Protein AF-A0A838P415-F1 (afdb_monomer)

Foldseek 3Di:
DDDDDDDPDPPPDPPPPDPPDDPVVVVVVVVLVVVLVCQAQLQVVLVVLVVQQVQWDPQWGDDPPDPIDGHDHICVVSVVSSVVSVVDDHDDGDDDDPVVVVVVVVQCVQCVVVVDPDPDRPPPPPPPDD

Mean predicted aligned error: 11.62 Å

Structure (mmCIF, N/CA/C/O backbone):
data_AF-A0A838P415-F1
#
_entry.id   AF-A0A838P415-F1
#
loop_
_atom_site.group_PDB
_atom_site.id
_atom_site.type_symbol
_atom_site.label_atom_id
_atom_site.label_alt_id
_atom_site.label_comp_id
_atom_site.label_asym_id
_atom_site.label_entity_id
_atom_site.label_seq_id
_atom_site.pdbx_PDB_ins_code
_atom_site.Cartn_x
_atom_site.Cartn_y
_atom_site.Cartn_z
_atom_site.occupancy
_atom_site.B_iso_or_equiv
_atom_site.auth_seq_id
_atom_site.auth_comp_id
_atom_site.auth_asym_id
_atom_site.auth_atom_id
_atom_site.pdbx_PDB_model_num
ATOM 1 N N . MET A 1 1 ? 55.657 9.887 42.297 1.00 39.03 1 MET A N 1
ATOM 2 C CA . MET A 1 1 ? 54.686 10.373 41.295 1.00 39.03 1 MET A CA 1
ATOM 3 C C . MET A 1 1 ? 54.554 9.315 40.210 1.00 39.03 1 MET A C 1
ATOM 5 O O . MET A 1 1 ? 55.447 9.212 39.383 1.00 39.03 1 MET A O 1
ATOM 9 N N . PHE A 1 2 ? 53.517 8.475 40.265 1.00 37.53 2 PHE A N 1
ATOM 10 C CA . PHE A 1 2 ? 53.269 7.449 39.245 1.00 37.53 2 PHE A CA 1
ATOM 11 C C . PHE A 1 2 ? 52.338 8.022 38.174 1.00 37.53 2 PHE A C 1
ATOM 13 O O . PHE A 1 2 ? 51.188 8.341 38.461 1.00 37.53 2 PHE A O 1
ATOM 20 N N . ALA A 1 3 ? 52.851 8.183 36.956 1.00 40.22 3 ALA A N 1
ATOM 21 C CA . ALA A 1 3 ? 52.061 8.552 35.791 1.00 40.22 3 ALA A CA 1
ATOM 22 C C . ALA A 1 3 ? 51.383 7.290 35.236 1.00 40.22 3 ALA A C 1
ATOM 24 O O . ALA A 1 3 ? 52.023 6.466 34.586 1.00 40.22 3 ALA A O 1
ATOM 25 N N . ALA A 1 4 ? 50.094 7.118 35.526 1.00 44.47 4 ALA A N 1
ATOM 26 C CA . ALA A 1 4 ? 49.261 6.097 34.902 1.00 44.47 4 ALA A CA 1
ATOM 27 C C . ALA A 1 4 ? 48.759 6.626 33.549 1.00 44.47 4 ALA A C 1
ATOM 29 O O . ALA A 1 4 ? 47.777 7.362 33.480 1.00 44.47 4 ALA A O 1
ATOM 30 N N . GLY A 1 5 ? 49.467 6.288 32.471 1.00 43.22 5 GLY A N 1
ATOM 31 C CA . GLY A 1 5 ? 49.003 6.520 31.105 1.00 43.22 5 GLY A CA 1
ATOM 32 C C . GLY A 1 5 ? 47.963 5.469 30.726 1.00 43.22 5 GLY A C 1
ATOM 33 O O . GLY A 1 5 ? 48.316 4.331 30.427 1.00 43.22 5 GLY A O 1
ATOM 34 N N . LEU A 1 6 ? 46.681 5.836 30.759 1.00 50.88 6 LEU A N 1
ATOM 35 C CA . LEU A 1 6 ? 45.597 4.997 30.256 1.00 50.88 6 LEU A CA 1
ATOM 36 C C . LEU A 1 6 ? 45.619 5.043 28.719 1.00 50.88 6 LEU A C 1
ATOM 38 O O . LEU A 1 6 ? 45.226 6.035 28.108 1.00 50.88 6 LEU A O 1
ATOM 42 N N . LEU A 1 7 ? 46.123 3.977 28.100 1.00 49.09 7 LEU A N 1
ATOM 43 C CA . LEU A 1 7 ? 46.114 3.785 26.654 1.00 49.09 7 LEU A CA 1
ATOM 44 C C . LEU A 1 7 ? 44.661 3.546 26.199 1.00 49.09 7 LEU A C 1
ATOM 46 O O . LEU A 1 7 ? 44.124 2.457 26.393 1.00 49.09 7 LEU A O 1
ATOM 50 N N . LEU A 1 8 ? 44.007 4.558 25.616 1.00 52.09 8 LEU A N 1
ATOM 51 C CA . LEU A 1 8 ? 42.768 4.347 24.861 1.00 52.09 8 LEU A CA 1
ATOM 52 C C . LEU A 1 8 ? 43.108 3.496 23.631 1.00 52.09 8 LEU A C 1
ATOM 54 O O . LEU A 1 8 ? 43.647 4.005 22.649 1.00 52.09 8 LEU A O 1
ATOM 58 N N . ALA A 1 9 ? 42.792 2.204 23.674 1.00 54.69 9 ALA A N 1
ATOM 59 C CA . ALA A 1 9 ? 42.719 1.411 22.457 1.00 54.69 9 ALA A CA 1
ATOM 60 C C . ALA A 1 9 ? 41.572 1.957 21.583 1.00 54.69 9 ALA A C 1
ATOM 62 O O . ALA A 1 9 ? 40.494 2.252 22.117 1.00 54.69 9 ALA A O 1
ATOM 63 N N . PRO A 1 10 ? 41.759 2.109 20.261 1.00 55.31 10 PRO A N 1
ATOM 64 C CA . PRO A 1 10 ? 40.646 2.399 19.374 1.00 55.31 10 PRO A CA 1
ATOM 65 C C . PRO A 1 10 ? 39.645 1.247 19.481 1.00 55.31 10 PRO A C 1
ATOM 67 O O . PRO A 1 10 ? 40.000 0.083 19.312 1.00 55.31 10 PRO A O 1
ATOM 70 N N . VAL A 1 11 ? 38.387 1.566 19.785 1.00 60.81 11 VAL A N 1
ATOM 71 C CA . VAL A 1 11 ? 37.289 0.611 19.627 1.00 60.81 11 VAL A CA 1
ATOM 72 C C . VAL A 1 11 ? 37.167 0.357 18.129 1.00 60.81 11 VAL A C 1
ATOM 74 O O . VAL A 1 11 ? 36.554 1.143 17.403 1.00 60.81 11 VAL A O 1
ATOM 77 N N . GLU A 1 12 ? 37.802 -0.708 17.652 1.00 51.97 12 GLU A N 1
ATOM 78 C CA . GLU A 1 12 ? 37.563 -1.243 16.320 1.00 51.97 12 GLU A CA 1
ATOM 79 C C . GLU A 1 12 ? 36.086 -1.625 16.267 1.00 51.97 12 GLU A C 1
ATOM 81 O O . GLU A 1 12 ? 35.644 -2.609 16.863 1.00 51.97 12 GLU A O 1
ATOM 86 N N . ARG A 1 13 ? 35.277 -0.785 15.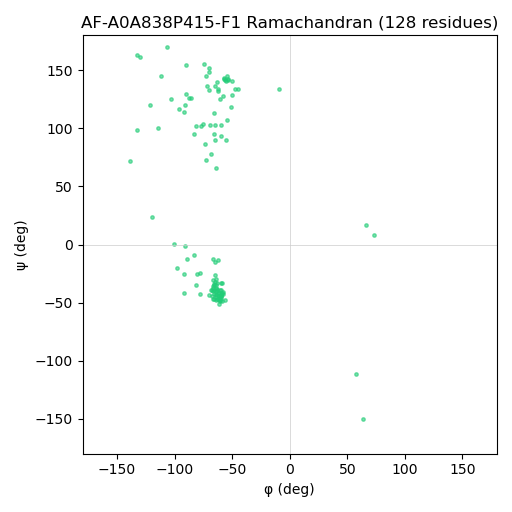608 1.00 61.88 13 ARG A N 1
ATOM 87 C CA . ARG A 1 13 ? 33.913 -1.176 15.268 1.00 61.88 13 ARG A CA 1
ATOM 88 C C . ARG A 1 13 ? 34.056 -2.434 14.420 1.00 61.88 13 ARG A C 1
ATOM 90 O O . ARG A 1 13 ? 34.785 -2.369 13.428 1.00 61.88 13 ARG A O 1
ATOM 97 N N . PRO A 1 14 ? 33.371 -3.539 14.752 1.00 52.03 14 PRO A N 1
ATOM 98 C CA . PRO A 1 14 ? 33.248 -4.636 13.816 1.00 52.03 14 PRO A CA 1
ATOM 99 C C . PRO A 1 14 ? 32.758 -4.029 12.504 1.00 52.03 14 PRO A C 1
ATOM 101 O O . PRO A 1 14 ? 31.692 -3.406 12.473 1.00 52.03 14 PRO A O 1
ATOM 104 N N . THR A 1 15 ? 33.552 -4.143 11.443 1.00 57.78 15 THR A N 1
ATOM 105 C CA . THR A 1 15 ? 33.085 -3.889 10.086 1.00 57.78 15 THR A CA 1
ATOM 106 C C . THR A 1 15 ? 32.118 -5.021 9.778 1.00 57.78 15 THR A C 1
ATOM 108 O O . THR A 1 15 ? 32.462 -6.021 9.154 1.00 57.78 15 THR A O 1
ATOM 111 N N . ALA A 1 16 ? 30.898 -4.914 10.311 1.00 63.56 16 ALA A N 1
ATOM 112 C CA . ALA A 1 16 ? 29.786 -5.684 9.801 1.00 63.56 16 ALA A CA 1
ATOM 113 C C . ALA A 1 16 ? 29.763 -5.360 8.311 1.00 63.56 16 ALA A C 1
ATOM 115 O O . ALA A 1 16 ? 29.506 -4.215 7.941 1.00 63.56 16 ALA A O 1
ATOM 116 N N . ALA A 1 17 ? 30.172 -6.333 7.494 1.00 68.00 17 ALA A N 1
ATOM 117 C CA . ALA A 1 17 ? 30.100 -6.230 6.052 1.00 68.00 17 ALA A CA 1
ATOM 118 C C . ALA A 1 17 ? 28.724 -5.660 5.702 1.00 68.00 17 ALA A C 1
ATOM 120 O O . ALA A 1 17 ? 27.726 -6.087 6.298 1.00 68.00 17 ALA A O 1
ATOM 121 N N . ASP A 1 18 ? 28.688 -4.671 4.806 1.00 64.44 18 ASP A N 1
ATOM 122 C CA . ASP A 1 18 ? 27.426 -4.081 4.378 1.00 64.44 18 ASP A CA 1
ATOM 123 C C . ASP A 1 18 ? 26.449 -5.213 4.037 1.00 64.44 18 ASP A C 1
ATOM 125 O O . ASP A 1 18 ? 26.850 -6.197 3.396 1.00 64.44 18 ASP A O 1
ATOM 129 N N . PRO A 1 19 ? 25.189 -5.138 4.507 1.00 71.19 19 PRO A N 1
ATOM 130 C CA . PRO A 1 19 ? 24.224 -6.175 4.202 1.00 71.19 19 PRO A CA 1
ATOM 131 C C . PRO A 1 19 ? 24.172 -6.354 2.680 1.00 71.19 19 PRO A C 1
ATOM 133 O O . PRO A 1 19 ? 24.259 -5.363 1.946 1.00 71.19 19 PRO A O 1
ATOM 136 N N . PRO A 1 20 ? 24.047 -7.600 2.190 1.00 77.50 20 PRO A N 1
ATOM 137 C CA . PRO A 1 20 ? 23.986 -7.843 0.759 1.00 77.50 20 PRO A CA 1
ATOM 138 C C . PRO A 1 20 ? 22.884 -6.978 0.149 1.00 77.50 20 PRO A C 1
ATOM 140 O O . PRO A 1 20 ? 21.829 -6.773 0.761 1.00 77.50 20 PRO A O 1
ATOM 143 N N . ALA A 1 21 ? 23.145 -6.460 -1.053 1.00 82.00 21 ALA A N 1
ATOM 144 C CA . ALA A 1 21 ? 22.183 -5.631 -1.761 1.00 82.00 21 ALA A CA 1
ATOM 145 C C . ALA A 1 21 ? 20.805 -6.327 -1.804 1.00 82.00 21 ALA A C 1
ATOM 147 O O . ALA A 1 21 ? 20.748 -7.551 -1.975 1.00 82.00 21 ALA A O 1
ATOM 148 N N . PRO A 1 22 ? 19.693 -5.584 -1.647 1.00 87.38 22 PRO A N 1
ATOM 149 C CA . PRO A 1 22 ? 18.366 -6.184 -1.655 1.00 87.38 22 PRO A CA 1
ATOM 150 C C . PRO A 1 22 ? 18.094 -6.953 -2.951 1.00 87.38 22 PRO A C 1
ATOM 152 O O . PRO A 1 22 ? 18.458 -6.515 -4.042 1.00 87.38 22 PRO A O 1
ATOM 155 N N . ASP A 1 23 ? 17.393 -8.080 -2.838 1.00 93.38 23 ASP A N 1
ATOM 156 C CA . ASP A 1 23 ? 16.898 -8.825 -3.996 1.00 93.38 23 ASP A CA 1
ATOM 157 C C . ASP A 1 23 ? 15.703 -8.083 -4.623 1.00 93.38 23 ASP A C 1
ATOM 159 O O . ASP A 1 23 ? 14.532 -8.306 -4.290 1.00 93.38 23 ASP A O 1
ATOM 163 N N . TRP A 1 24 ? 16.019 -7.149 -5.521 1.00 89.62 24 TRP A N 1
ATOM 164 C CA . TRP A 1 24 ? 15.040 -6.318 -6.226 1.00 89.62 24 TRP A CA 1
ATOM 165 C C . TRP A 1 24 ? 14.113 -7.124 -7.131 1.00 89.62 24 TRP A C 1
ATOM 167 O O . TRP A 1 24 ? 12.952 -6.766 -7.322 1.00 89.62 24 TRP A O 1
ATOM 177 N N . ASP A 1 25 ? 14.610 -8.237 -7.653 1.00 91.25 25 ASP A N 1
ATOM 178 C CA . ASP A 1 25 ? 13.897 -9.120 -8.563 1.00 91.25 25 ASP A CA 1
ATOM 179 C C . ASP A 1 25 ? 12.773 -9.860 -7.826 1.00 91.25 25 ASP A C 1
ATOM 181 O O . ASP A 1 25 ? 11.626 -9.935 -8.288 1.00 91.25 25 ASP A O 1
ATOM 185 N N . ARG A 1 26 ? 13.080 -10.353 -6.623 1.00 94.56 26 ARG A N 1
ATOM 186 C CA . ARG A 1 26 ? 12.088 -10.898 -5.696 1.00 94.56 26 ARG A CA 1
ATOM 187 C C . ARG A 1 26 ? 11.101 -9.836 -5.233 1.00 94.56 26 ARG A C 1
ATOM 189 O O . ARG A 1 26 ? 9.903 -10.124 -5.211 1.00 94.56 26 ARG A O 1
ATOM 196 N N . LEU A 1 27 ? 11.564 -8.632 -4.886 1.00 94.75 27 LEU A N 1
ATOM 197 C CA . LEU A 1 27 ? 10.674 -7.541 -4.478 1.00 94.75 27 LEU A CA 1
ATOM 198 C C . LEU A 1 27 ? 9.671 -7.201 -5.588 1.00 94.75 27 LEU A C 1
ATOM 200 O O . LEU A 1 27 ? 8.470 -7.154 -5.333 1.00 94.75 27 LEU A O 1
ATOM 204 N N . ALA A 1 28 ? 10.140 -7.037 -6.826 1.00 94.56 28 ALA A N 1
ATOM 205 C CA . ALA A 1 28 ? 9.291 -6.700 -7.964 1.00 94.56 28 ALA A CA 1
ATOM 206 C C . ALA A 1 28 ? 8.243 -7.789 -8.253 1.00 94.56 28 ALA A C 1
ATOM 208 O O . ALA A 1 28 ? 7.069 -7.485 -8.480 1.00 94.56 28 ALA A O 1
ATOM 209 N N . ARG A 1 29 ? 8.630 -9.070 -8.175 1.00 95.88 29 ARG A N 1
ATOM 210 C CA . ARG A 1 29 ? 7.679 -10.191 -8.278 1.00 95.88 29 ARG A CA 1
ATOM 211 C C . ARG A 1 29 ? 6.669 -10.203 -7.126 1.00 95.88 29 ARG A C 1
ATOM 213 O O . ARG A 1 29 ? 5.493 -10.480 -7.358 1.00 95.88 29 ARG A O 1
ATOM 220 N N . GLY A 1 30 ? 7.101 -9.858 -5.913 1.00 97.44 30 GLY A N 1
ATOM 221 C CA . GLY A 1 30 ? 6.225 -9.688 -4.753 1.00 97.44 30 GLY A CA 1
ATOM 222 C C . GLY A 1 30 ? 5.183 -8.586 -4.960 1.00 97.44 30 GLY A C 1
ATOM 223 O O . GLY A 1 30 ? 4.002 -8.816 -4.717 1.00 97.44 30 GLY A O 1
ATOM 224 N N . ILE A 1 31 ? 5.588 -7.433 -5.500 1.00 96.62 31 ILE A N 1
ATOM 225 C CA . ILE A 1 31 ? 4.679 -6.322 -5.827 1.00 96.62 31 ILE A CA 1
ATOM 226 C C . ILE A 1 31 ? 3.629 -6.752 -6.859 1.00 96.62 31 ILE A C 1
ATOM 228 O O . ILE A 1 31 ? 2.440 -6.480 -6.674 1.00 96.62 31 ILE A O 1
ATOM 232 N N . LEU A 1 32 ? 4.037 -7.457 -7.924 1.00 97.75 32 LEU A N 1
ATOM 233 C CA . LEU A 1 32 ? 3.099 -8.002 -8.913 1.00 97.75 32 LEU A CA 1
ATOM 234 C C . LEU A 1 32 ? 2.101 -8.969 -8.260 1.00 97.75 32 LEU A C 1
ATOM 236 O O . LEU A 1 32 ? 0.904 -8.910 -8.547 1.00 97.75 32 LEU A O 1
ATOM 240 N N . SER A 1 33 ? 2.587 -9.852 -7.383 1.00 98.00 33 SER A N 1
ATOM 241 C CA . SER A 1 33 ? 1.744 -10.798 -6.649 1.00 98.00 33 SER A CA 1
ATOM 242 C C . SER A 1 33 ? 0.714 -10.079 -5.779 1.00 98.00 33 SER A C 1
ATOM 244 O O . SER A 1 33 ? -0.473 -10.394 -5.862 1.00 98.00 33 SER A O 1
ATOM 246 N N . GLU A 1 34 ? 1.133 -9.085 -4.995 1.00 98.00 34 GLU A N 1
ATOM 247 C CA . GLU A 1 34 ? 0.226 -8.363 -4.098 1.00 98.00 34 GLU A CA 1
ATOM 248 C C . GLU A 1 34 ? -0.789 -7.522 -4.880 1.00 98.00 34 GLU A C 1
ATOM 250 O O . GLU A 1 34 ? -1.980 -7.537 -4.581 1.00 98.00 34 GLU A O 1
ATOM 255 N N . THR A 1 35 ? -0.357 -6.884 -5.971 1.00 97.88 35 THR A N 1
ATOM 256 C CA . THR A 1 35 ? -1.257 -6.156 -6.878 1.00 97.88 35 THR A CA 1
ATOM 257 C C . THR A 1 35 ? -2.312 -7.097 -7.464 1.00 97.88 35 THR A C 1
ATOM 259 O O . THR A 1 35 ? -3.497 -6.770 -7.516 1.00 97.88 35 THR A O 1
ATOM 262 N N . ASN A 1 36 ? -1.912 -8.302 -7.874 1.00 98.38 36 ASN A N 1
ATOM 263 C CA . ASN A 1 36 ? -2.844 -9.308 -8.372 1.00 98.38 36 ASN A CA 1
ATOM 264 C C . ASN A 1 36 ? -3.794 -9.837 -7.302 1.00 98.38 36 ASN A C 1
ATOM 266 O O . ASN A 1 36 ? -4.924 -10.179 -7.643 1.00 98.38 36 ASN A O 1
ATOM 270 N N . ARG A 1 37 ? -3.375 -9.884 -6.037 1.00 98.06 37 ARG A N 1
ATOM 271 C CA . ARG A 1 37 ? -4.247 -10.250 -4.919 1.00 98.06 37 ARG A CA 1
ATOM 272 C C . ARG A 1 37 ? -5.41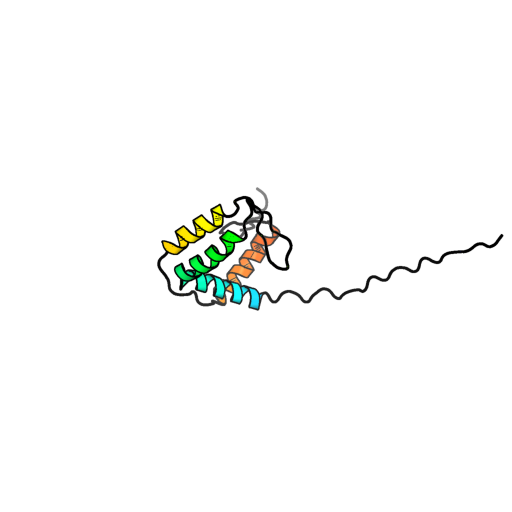2 -9.270 -4.796 1.00 98.06 37 ARG A C 1
ATOM 274 O O . ARG A 1 37 ? -6.557 -9.708 -4.778 1.00 98.06 37 ARG A O 1
ATOM 281 N N . VAL A 1 38 ? -5.122 -7.966 -4.828 1.00 97.88 38 VAL A N 1
ATOM 282 C CA . VAL A 1 38 ? -6.145 -6.905 -4.819 1.00 97.88 38 VAL A CA 1
ATOM 283 C C . VAL A 1 38 ? -7.051 -7.000 -6.049 1.00 97.88 38 VAL A C 1
ATOM 285 O O . VAL A 1 38 ? -8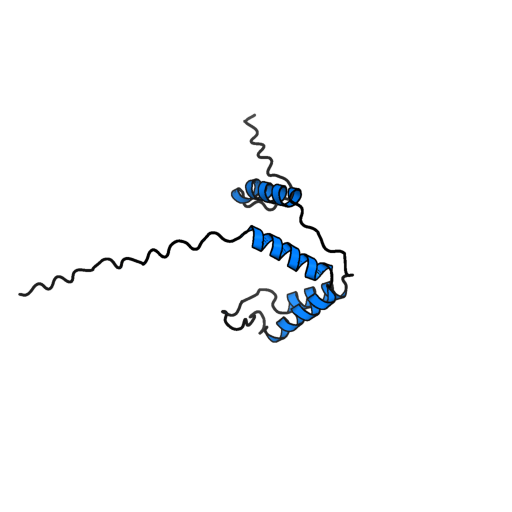.267 -6.927 -5.931 1.00 97.88 38 VAL A O 1
ATOM 288 N N . ARG A 1 39 ? -6.472 -7.188 -7.244 1.00 98.25 39 ARG A N 1
ATOM 289 C CA . ARG A 1 39 ? -7.238 -7.230 -8.502 1.00 98.25 39 ARG A CA 1
ATOM 290 C C . ARG A 1 39 ? -8.176 -8.431 -8.594 1.00 98.25 39 ARG A C 1
ATOM 292 O O . ARG A 1 39 ? -9.285 -8.286 -9.097 1.00 98.25 39 ARG A O 1
ATOM 299 N N . ARG A 1 40 ? -7.716 -9.614 -8.180 1.00 98.38 40 ARG A N 1
ATOM 300 C CA . ARG A 1 40 ? -8.462 -10.872 -8.342 1.00 98.38 40 ARG A CA 1
ATOM 301 C C . ARG A 1 40 ? -9.525 -11.073 -7.269 1.00 98.38 40 ARG A C 1
ATOM 303 O O . ARG A 1 40 ? -10.561 -11.646 -7.579 1.00 98.38 40 ARG A O 1
ATOM 310 N N . ASP A 1 41 ? -9.263 -10.630 -6.043 1.00 98.31 41 ASP A N 1
ATOM 311 C CA . ASP A 1 41 ? -10.182 -10.770 -4.911 1.00 98.31 41 ASP A CA 1
ATOM 312 C C . ASP A 1 41 ? -10.191 -9.482 -4.067 1.00 98.31 41 ASP A C 1
ATOM 314 O O . ASP A 1 41 ? -9.628 -9.441 -2.966 1.00 98.31 41 ASP A O 1
ATOM 318 N N . PRO A 1 42 ? -10.794 -8.396 -4.587 1.00 98.56 42 PRO A N 1
ATOM 319 C CA . PRO A 1 42 ? -10.845 -7.127 -3.869 1.00 98.56 42 PRO A CA 1
ATOM 320 C C . PRO A 1 42 ? -11.635 -7.248 -2.558 1.00 98.56 42 PRO A C 1
ATOM 322 O O . PRO A 1 42 ? -11.252 -6.644 -1.557 1.00 98.56 42 PRO A O 1
ATOM 325 N N . GLU A 1 43 ? -12.667 -8.094 -2.506 1.00 98.38 43 GLU A N 1
ATOM 326 C CA . GLU A 1 43 ? -13.453 -8.331 -1.292 1.00 98.38 43 GLU A CA 1
ATOM 327 C C . GLU A 1 43 ? -12.635 -9.050 -0.206 1.00 98.38 43 GLU A C 1
ATOM 329 O O . GLU A 1 43 ? -12.638 -8.649 0.962 1.00 98.38 43 GLU A O 1
ATOM 334 N N . GLY A 1 44 ? -11.875 -10.085 -0.570 1.00 98.06 44 GLY A N 1
ATOM 335 C CA . GLY A 1 44 ? -10.947 -10.743 0.347 1.00 98.06 44 GLY A CA 1
ATOM 336 C C . GLY A 1 44 ? -9.823 -9.834 0.811 1.00 98.06 44 GLY A C 1
ATOM 337 O O . GLY A 1 44 ? -9.429 -9.896 1.979 1.00 98.06 44 GLY A O 1
ATOM 338 N N . TYR A 1 45 ? -9.355 -8.935 -0.053 1.00 98.38 45 TYR A N 1
ATOM 339 C CA . TYR A 1 45 ? -8.403 -7.909 0.349 1.00 98.38 45 TYR A CA 1
ATOM 340 C C . TYR A 1 45 ? -9.022 -6.898 1.325 1.00 98.38 45 TYR A C 1
ATOM 342 O O . TYR A 1 45 ? -8.378 -6.514 2.301 1.00 98.38 45 TYR A O 1
ATOM 350 N N . ALA A 1 46 ? -10.292 -6.526 1.140 1.00 98.56 46 ALA A N 1
ATOM 351 C CA . ALA A 1 46 ? -11.014 -5.675 2.082 1.00 98.56 46 ALA A CA 1
ATOM 352 C C . ALA A 1 46 ? -11.082 -6.322 3.476 1.00 98.56 46 ALA A C 1
ATOM 354 O O . ALA A 1 46 ? -10.728 -5.680 4.464 1.00 98.56 46 ALA A O 1
ATOM 355 N N . ARG A 1 47 ? -11.419 -7.618 3.559 1.00 98.38 47 ARG A N 1
ATOM 356 C CA . ARG A 1 47 ? -11.424 -8.373 4.830 1.00 98.38 47 ARG A CA 1
ATOM 357 C C . ARG A 1 47 ? -10.051 -8.416 5.506 1.00 98.38 47 ARG A C 1
ATOM 359 O O . ARG A 1 47 ? -9.975 -8.453 6.732 1.00 98.38 47 ARG A O 1
ATOM 366 N N . LEU A 1 48 ? -8.962 -8.432 4.735 1.00 97.19 48 LEU A N 1
ATOM 367 C CA . LEU A 1 48 ? -7.606 -8.343 5.283 1.00 97.19 48 LEU A CA 1
ATOM 368 C C . LEU A 1 48 ? -7.353 -6.970 5.919 1.00 97.19 48 LEU A C 1
ATOM 370 O O . LEU A 1 48 ? -6.846 -6.901 7.037 1.00 97.19 48 LEU A O 1
ATOM 374 N N . LEU A 1 49 ? -7.715 -5.886 5.228 1.00 97.00 49 LEU A N 1
ATOM 375 C CA . LEU A 1 49 ? -7.524 -4.524 5.733 1.00 97.00 49 LEU A CA 1
ATOM 376 C C . LEU A 1 49 ? -8.394 -4.231 6.960 1.00 97.00 49 LEU A C 1
ATOM 3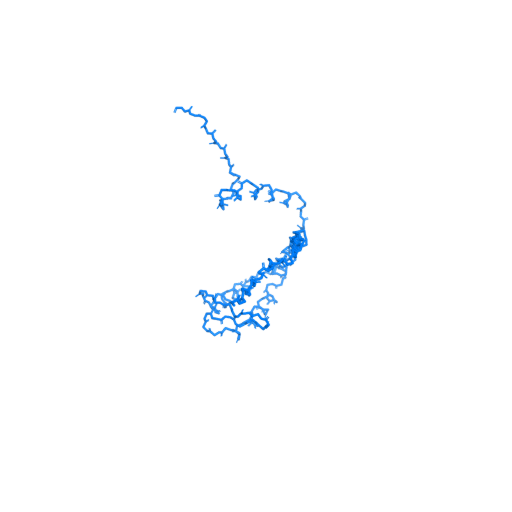78 O O . LEU A 1 49 ? -7.940 -3.563 7.887 1.00 97.00 49 LEU A O 1
ATOM 382 N N . GLU A 1 50 ? -9.612 -4.770 7.020 1.00 97.12 50 GLU A N 1
ATOM 383 C CA . GLU A 1 50 ? -10.498 -4.604 8.179 1.00 97.12 50 GLU A CA 1
ATOM 384 C C . GLU A 1 50 ? -9.883 -5.135 9.479 1.00 97.12 50 GLU A C 1
ATOM 386 O O . GLU A 1 50 ? -10.068 -4.530 10.534 1.00 97.12 50 GLU A O 1
ATOM 391 N N . GLN A 1 51 ? -9.070 -6.194 9.413 1.00 95.69 51 GLN A N 1
ATOM 392 C CA . GLN A 1 51 ? -8.364 -6.745 10.579 1.00 95.69 51 GLN A CA 1
ATOM 393 C C . GLN A 1 51 ? -7.325 -5.779 11.171 1.00 95.69 51 GLN A C 1
ATOM 395 O O . GLN A 1 51 ? -6.856 -5.988 12.291 1.00 95.69 51 GLN A O 1
ATOM 400 N N . MET A 1 52 ? -6.951 -4.722 10.442 1.00 94.06 52 MET A N 1
ATOM 401 C CA . MET A 1 52 ? -6.057 -3.678 10.943 1.00 94.06 52 MET A CA 1
ATOM 402 C C . MET A 1 52 ? -6.785 -2.654 11.819 1.00 94.06 52 MET A C 1
ATOM 404 O O . MET A 1 52 ? -6.146 -2.036 12.665 1.00 94.06 52 MET A O 1
ATOM 408 N N . LEU A 1 53 ? -8.101 -2.471 11.646 1.00 96.50 53 LEU A N 1
ATOM 409 C CA . LEU A 1 53 ? -8.867 -1.412 12.314 1.00 96.50 53 LEU A CA 1
ATOM 410 C C . LEU A 1 53 ? -8.788 -1.457 13.849 1.00 96.50 53 LEU A C 1
ATOM 412 O O . LEU A 1 53 ? -8.577 -0.395 14.432 1.00 96.50 53 LEU A O 1
ATOM 416 N N . PRO A 1 54 ? -8.880 -2.626 14.520 1.00 97.00 54 PRO A N 1
ATOM 417 C CA . PRO A 1 54 ? -8.798 -2.687 15.981 1.00 97.00 54 PRO A CA 1
ATOM 418 C C . PRO A 1 54 ? -7.428 -2.298 16.550 1.00 97.00 54 PRO A C 1
ATOM 420 O O . PRO A 1 54 ? -7.298 -2.120 17.754 1.00 97.00 54 PRO A O 1
ATOM 423 N N . ARG A 1 55 ? -6.395 -2.202 15.704 1.00 95.81 55 ARG A N 1
ATOM 424 C CA . ARG A 1 55 ? -5.024 -1.869 16.115 1.00 95.81 55 ARG A CA 1
ATOM 425 C C . ARG A 1 55 ? -4.741 -0.370 16.083 1.00 95.81 55 ARG A C 1
ATOM 427 O O . ARG A 1 55 ? -3.618 0.034 16.369 1.00 95.81 55 ARG A O 1
ATOM 434 N N . PHE A 1 56 ? -5.713 0.444 15.681 1.00 97.31 56 PHE A N 1
ATOM 435 C CA . PHE A 1 56 ? -5.578 1.894 15.700 1.00 97.31 56 PHE A CA 1
ATOM 436 C C . PHE A 1 56 ? -6.056 2.473 17.030 1.00 97.31 56 PHE A C 1
ATOM 438 O O . PHE A 1 56 ? -7.193 2.244 17.436 1.00 97.31 56 PHE A O 1
ATOM 445 N N . ASP A 1 57 ? -5.215 3.307 17.631 1.00 96.06 57 ASP A N 1
ATOM 446 C CA . ASP A 1 57 ? -5.566 4.257 18.683 1.00 96.06 57 ASP A CA 1
ATOM 447 C C . ASP A 1 57 ? -5.369 5.679 18.134 1.00 96.06 57 ASP A C 1
ATOM 449 O O . ASP A 1 57 ? -4.246 6.161 17.960 1.00 96.06 57 ASP A O 1
ATOM 453 N N . GLY A 1 58 ? -6.470 6.317 17.726 1.00 94.81 58 GLY A N 1
ATOM 454 C CA . GLY A 1 58 ? -6.432 7.563 16.960 1.00 94.81 58 GLY A CA 1
ATOM 455 C C . GLY A 1 58 ? -5.637 7.405 15.657 1.00 94.81 58 GLY A C 1
ATOM 456 O O . GLY A 1 58 ? -6.060 6.708 14.730 1.00 94.81 58 GLY A O 1
ATOM 457 N N . THR A 1 59 ? -4.479 8.061 15.582 1.00 96.38 59 THR A N 1
ATOM 458 C CA . THR A 1 59 ? -3.546 7.966 14.449 1.00 96.38 59 THR A CA 1
ATOM 459 C C . THR A 1 59 ? -2.363 7.032 14.706 1.00 96.38 59 THR A C 1
ATOM 461 O O . THR A 1 59 ? -1.506 6.864 13.833 1.00 96.38 59 THR A O 1
ATOM 464 N N . LEU A 1 60 ? -2.293 6.404 15.878 1.00 97.00 60 LEU A N 1
ATOM 465 C CA . LEU A 1 60 ? -1.254 5.449 16.226 1.00 97.00 60 LEU A CA 1
ATOM 466 C C . LEU A 1 60 ? -1.698 4.034 15.846 1.00 97.00 60 LEU A C 1
ATOM 468 O O . LEU A 1 60 ? -2.697 3.530 16.341 1.00 97.00 60 LEU A O 1
ATOM 472 N N . LEU A 1 61 ? -0.943 3.384 14.967 1.00 96.50 61 LEU A N 1
ATOM 473 C CA . LEU A 1 61 ? -1.140 1.991 14.589 1.00 96.50 61 LEU A CA 1
ATOM 474 C C . LEU A 1 61 ? -0.208 1.092 15.404 1.00 96.50 61 LEU A C 1
ATOM 476 O O . LEU A 1 61 ? 1.019 1.153 15.243 1.00 96.50 61 LEU A O 1
ATOM 480 N N . ASP A 1 62 ? -0.791 0.220 16.222 1.00 96.56 62 ASP A N 1
ATOM 481 C CA . ASP A 1 62 ? -0.069 -0.856 16.886 1.00 96.56 62 ASP A CA 1
ATOM 482 C C . ASP A 1 62 ? 0.362 -1.938 15.884 1.00 96.56 62 ASP A C 1
ATOM 484 O O . ASP A 1 62 ? -0.390 -2.394 15.014 1.00 96.56 62 ASP A O 1
ATOM 488 N N . ARG A 1 63 ? 1.626 -2.340 15.999 1.00 93.56 63 ARG A N 1
ATOM 489 C CA . ARG A 1 63 ? 2.266 -3.324 15.129 1.00 93.56 63 ARG A CA 1
ATOM 490 C C . ARG A 1 63 ? 2.998 -4.326 16.014 1.00 93.56 63 ARG A C 1
ATOM 492 O O . ARG A 1 63 ? 4.128 -4.042 16.413 1.00 93.56 63 ARG A O 1
ATOM 499 N N . PRO A 1 64 ? 2.405 -5.501 16.285 1.00 90.50 64 PRO A N 1
ATOM 500 C CA . PRO A 1 64 ? 3.006 -6.500 17.159 1.00 90.50 64 PRO A CA 1
ATOM 501 C C . PRO A 1 64 ? 4.461 -6.808 16.776 1.00 90.50 64 PRO A C 1
ATOM 503 O O . PRO A 1 64 ? 4.769 -7.063 15.610 1.00 90.50 64 PRO A O 1
ATOM 506 N N . GLY A 1 65 ? 5.371 -6.740 17.752 1.00 93.00 65 GLY A N 1
ATOM 507 C CA . GLY A 1 65 ? 6.808 -6.972 17.545 1.00 93.00 65 GLY A CA 1
ATOM 508 C C . GLY A 1 65 ? 7.558 -5.848 16.812 1.00 93.00 65 GLY A C 1
ATOM 509 O O . GLY A 1 65 ? 8.724 -6.014 16.454 1.00 93.00 65 GLY A O 1
ATOM 510 N N . ARG A 1 66 ? 6.921 -4.699 16.565 1.00 93.00 66 ARG A N 1
ATOM 511 C CA . ARG A 1 66 ? 7.520 -3.510 15.943 1.00 93.00 66 ARG A CA 1
ATOM 512 C C . ARG A 1 66 ? 7.153 -2.269 16.758 1.00 93.00 66 ARG A C 1
ATOM 514 O O . ARG A 1 66 ? 6.217 -2.268 17.546 1.00 93.00 66 ARG A O 1
ATOM 521 N N . ARG A 1 67 ? 7.876 -1.168 16.544 1.00 93.25 67 ARG A N 1
ATOM 522 C CA . ARG A 1 67 ? 7.444 0.133 17.077 1.00 93.25 67 ARG A CA 1
ATOM 523 C C . ARG A 1 67 ? 6.109 0.528 16.440 1.00 93.25 67 ARG A C 1
ATOM 525 O O . ARG A 1 67 ? 5.939 0.356 15.227 1.00 93.25 67 ARG A O 1
ATOM 532 N N . ALA A 1 68 ? 5.205 1.094 17.233 1.00 94.44 68 ALA A N 1
ATOM 533 C CA . ALA A 1 68 ? 3.959 1.661 16.730 1.00 94.44 68 ALA A CA 1
ATOM 534 C C . ALA A 1 68 ? 4.231 2.705 15.629 1.00 94.44 68 ALA A C 1
ATOM 536 O O . ALA A 1 68 ? 5.260 3.389 15.644 1.00 94.44 68 ALA A O 1
ATOM 537 N N . LEU A 1 69 ? 3.344 2.782 14.637 1.00 95.31 69 LEU A N 1
ATOM 538 C CA . LEU A 1 69 ? 3.448 3.713 13.512 1.00 95.31 69 LEU A CA 1
ATOM 539 C C . LEU A 1 69 ? 2.486 4.875 13.726 1.00 95.31 69 LEU A C 1
ATOM 541 O O . LEU A 1 69 ? 1.292 4.651 13.883 1.00 95.31 69 LEU A O 1
ATOM 545 N N . ARG A 1 70 ? 2.985 6.111 13.690 1.00 97.19 70 ARG A N 1
ATOM 546 C CA . ARG A 1 70 ? 2.116 7.288 13.656 1.00 97.19 70 ARG A CA 1
ATOM 547 C C . ARG A 1 70 ? 1.732 7.580 12.214 1.00 97.19 70 ARG A C 1
ATOM 549 O O . ARG A 1 70 ? 2.608 7.681 11.362 1.00 97.19 70 ARG A O 1
ATOM 556 N N . THR A 1 71 ? 0.439 7.670 11.968 1.00 95.94 71 THR A N 1
ATOM 557 C CA . THR A 1 71 ? -0.157 8.007 10.672 1.00 95.94 71 THR A CA 1
ATOM 558 C C . THR A 1 71 ? -0.711 9.430 10.718 1.00 95.94 71 THR A C 1
ATOM 560 O O . THR A 1 71 ? -0.771 10.028 11.794 1.00 95.94 71 THR A O 1
ATOM 563 N N . GLU A 1 72 ? -1.105 9.983 9.576 1.00 97.38 72 GLU A N 1
ATOM 564 C CA . GLU A 1 72 ? -1.757 11.297 9.532 1.00 97.38 72 GLU A CA 1
ATOM 565 C C . GLU A 1 72 ? -3.284 1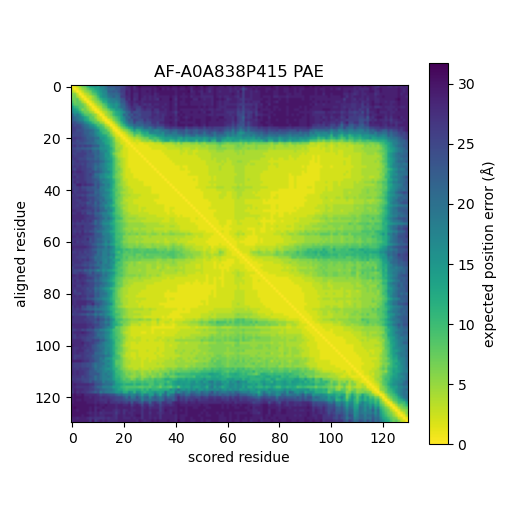1.147 9.598 1.00 97.38 72 GLU A C 1
ATOM 567 O O . GLU A 1 72 ? -3.956 11.845 10.353 1.00 97.38 72 GLU A O 1
ATOM 572 N N . GLU A 1 73 ? -3.838 10.172 8.878 1.00 96.44 73 GLU A N 1
ATOM 573 C CA . GLU A 1 73 ? -5.281 9.982 8.711 1.00 96.44 73 GLU A CA 1
ATOM 574 C C . GLU A 1 73 ? -5.883 8.932 9.655 1.00 96.44 73 GLU A C 1
ATOM 576 O O . GLU A 1 73 ? -7.101 8.905 9.869 1.00 96.44 73 GLU A O 1
ATOM 581 N N . GLY A 1 74 ? -5.058 8.032 10.196 1.00 96.62 74 GLY A N 1
ATOM 582 C CA . GLY A 1 74 ? -5.500 6.939 11.059 1.00 96.62 74 GLY A CA 1
ATOM 583 C C . GLY A 1 74 ? -6.419 5.931 10.365 1.00 96.62 74 GLY A C 1
ATOM 584 O O . GLY A 1 74 ? -6.382 5.708 9.152 1.00 96.62 74 GLY A O 1
ATOM 585 N N . ALA A 1 75 ? -7.305 5.323 11.154 1.00 97.44 75 ALA A N 1
ATOM 586 C CA . ALA A 1 75 ? -8.225 4.286 10.687 1.00 97.44 75 ALA A CA 1
ATOM 587 C C . ALA A 1 75 ? -9.216 4.757 9.600 1.00 97.44 75 ALA A C 1
ATOM 589 O O . ALA A 1 75 ? -9.870 3.925 8.966 1.00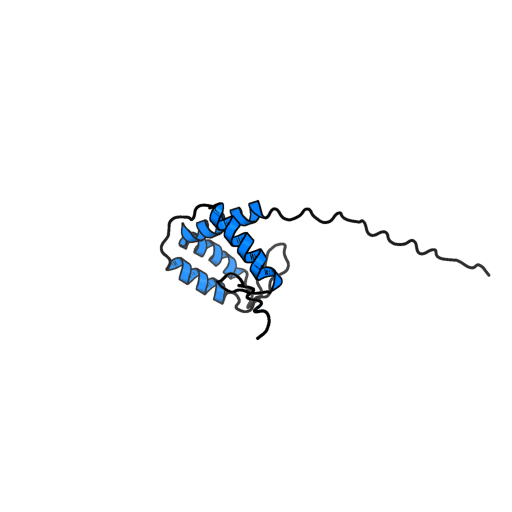 97.44 75 ALA A O 1
ATOM 590 N N . ARG A 1 76 ? -9.360 6.074 9.371 1.00 97.44 76 ARG A N 1
ATOM 591 C CA . ARG A 1 76 ? -10.240 6.613 8.322 1.00 97.44 76 ARG A CA 1
ATOM 592 C C . ARG A 1 76 ? -9.798 6.154 6.933 1.00 97.44 76 ARG A C 1
ATOM 594 O O . ARG A 1 76 ? -10.640 5.642 6.198 1.00 97.44 76 ARG A O 1
ATOM 601 N N . ALA A 1 77 ? -8.506 6.266 6.624 1.00 97.00 77 ALA A N 1
ATOM 602 C CA . ALA A 1 77 ? -7.957 5.860 5.329 1.00 97.00 77 ALA A CA 1
ATOM 603 C C . ALA A 1 77 ? -8.195 4.365 5.058 1.00 97.00 77 ALA A C 1
ATOM 605 O O . ALA A 1 77 ? -8.582 3.972 3.960 1.00 97.00 77 ALA A O 1
ATOM 606 N N . VAL A 1 78 ? -8.065 3.524 6.091 1.00 97.62 78 VAL A N 1
ATOM 607 C CA . VAL A 1 78 ? -8.347 2.084 5.985 1.00 97.62 78 VAL A CA 1
ATOM 608 C C . VAL A 1 78 ? -9.824 1.830 5.677 1.00 97.62 78 VAL A C 1
ATOM 610 O O . VAL A 1 78 ? -10.137 1.043 4.788 1.00 97.62 78 VAL A O 1
ATOM 613 N N . ARG A 1 79 ? -10.751 2.519 6.357 1.00 98.44 79 ARG A N 1
ATOM 614 C CA . ARG A 1 79 ? -12.194 2.384 6.085 1.00 98.44 79 ARG A CA 1
ATOM 615 C C . ARG A 1 79 ? -12.571 2.835 4.674 1.00 98.44 79 ARG A C 1
ATOM 617 O O . ARG A 1 79 ? -13.440 2.223 4.062 1.00 98.44 79 ARG A O 1
ATOM 624 N N . GLU A 1 80 ? -11.950 3.898 4.170 1.00 98.38 80 GLU A N 1
ATOM 625 C CA . GLU A 1 80 ? -12.140 4.369 2.792 1.00 98.38 80 GLU A CA 1
ATOM 626 C C . GLU A 1 80 ? -11.662 3.332 1.777 1.00 98.38 80 GLU A C 1
ATOM 628 O O . GLU A 1 80 ? -12.422 2.976 0.877 1.00 98.38 80 GLU A O 1
ATOM 633 N N . ALA A 1 81 ? -10.468 2.771 1.980 1.00 98.12 81 ALA A N 1
ATOM 634 C CA . ALA A 1 81 ? -9.947 1.700 1.138 1.00 98.12 81 ALA A CA 1
ATOM 635 C C . ALA A 1 81 ? -10.853 0.458 1.158 1.00 98.12 81 ALA A C 1
ATOM 637 O O . ALA A 1 81 ? -11.154 -0.097 0.107 1.00 98.12 81 ALA A O 1
ATOM 638 N N . VAL A 1 82 ? -11.347 0.048 2.331 1.00 98.62 82 VAL A N 1
ATOM 639 C CA . VAL A 1 82 ? -12.289 -1.078 2.467 1.00 98.62 82 VAL A CA 1
ATOM 640 C C . VAL A 1 82 ? -13.575 -0.837 1.677 1.00 98.62 82 VAL A C 1
ATOM 642 O O . VAL A 1 82 ? -14.032 -1.748 0.989 1.00 98.62 82 VAL A O 1
ATOM 645 N N . ARG A 1 83 ? -14.152 0.372 1.742 1.00 98.62 83 ARG A N 1
ATOM 646 C CA . ARG A 1 83 ? -15.341 0.721 0.945 1.00 98.62 83 ARG A CA 1
ATOM 647 C C . ARG A 1 83 ? -15.048 0.634 -0.550 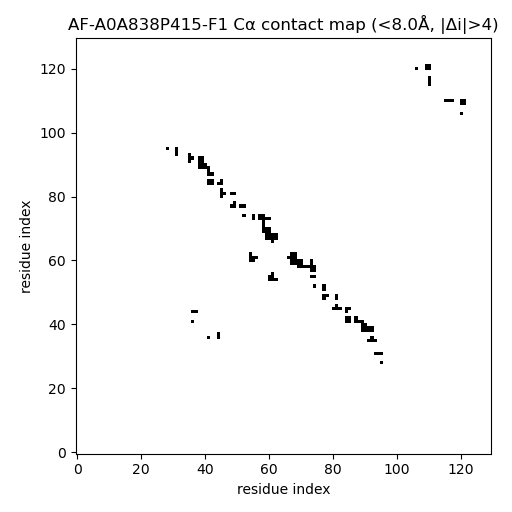1.00 98.62 83 ARG A C 1
ATOM 649 O O . ARG A 1 83 ? -15.736 -0.095 -1.251 1.00 98.62 83 ARG A O 1
ATOM 656 N N . ALA A 1 84 ? -13.976 1.281 -1.006 1.00 98.50 84 ALA A N 1
ATOM 657 C CA . ALA A 1 84 ? -13.586 1.257 -2.414 1.00 98.50 84 ALA A CA 1
ATOM 658 C C . ALA A 1 84 ? -13.354 -0.174 -2.932 1.00 98.50 84 ALA A C 1
ATOM 660 O O . ALA A 1 84 ? -13.784 -0.516 -4.030 1.00 98.50 84 ALA A O 1
ATOM 661 N N . LEU A 1 85 ? -12.712 -1.031 -2.134 1.00 98.44 85 LEU A N 1
ATOM 662 C CA . LEU A 1 85 ? -12.478 -2.430 -2.490 1.00 98.44 85 LEU A CA 1
ATOM 663 C C . LEU A 1 85 ? -13.773 -3.241 -2.571 1.00 98.44 85 LEU A C 1
ATOM 665 O O . LEU A 1 85 ? -13.921 -4.038 -3.490 1.00 98.44 85 LEU A O 1
ATOM 669 N N . ARG A 1 86 ? -14.724 -3.029 -1.655 1.00 98.38 86 ARG A N 1
ATOM 670 C CA . ARG A 1 86 ? -16.033 -3.701 -1.703 1.00 98.38 86 ARG A CA 1
ATOM 671 C C . ARG A 1 86 ? -16.861 -3.305 -2.923 1.00 98.38 86 ARG A C 1
ATOM 673 O O . ARG A 1 86 ? -17.580 -4.144 -3.453 1.00 98.38 86 ARG A O 1
ATOM 680 N N . ASP A 1 87 ? -16.706 -2.071 -3.391 1.00 98.19 87 ASP A N 1
ATOM 681 C CA . ASP A 1 87 ? -17.380 -1.571 -4.594 1.00 98.19 87 ASP A CA 1
ATOM 682 C C . ASP A 1 87 ? -16.642 -1.960 -5.892 1.00 98.19 87 ASP A C 1
ATOM 684 O O . ASP A 1 87 ? -17.150 -1.775 -7.000 1.00 98.19 87 ASP A O 1
ATOM 688 N N . THR A 1 88 ? -15.432 -2.516 -5.782 1.00 98.12 88 THR A N 1
ATOM 689 C CA . THR A 1 88 ? -14.599 -2.878 -6.930 1.00 98.12 88 THR A CA 1
ATOM 690 C C . THR A 1 88 ? -14.924 -4.284 -7.423 1.00 98.12 88 THR A C 1
ATOM 692 O O . THR A 1 88 ? -14.828 -5.269 -6.694 1.00 98.12 88 THR A O 1
ATOM 695 N N . ARG A 1 89 ? -15.223 -4.414 -8.720 1.00 98.00 89 ARG A N 1
ATOM 696 C CA . ARG A 1 89 ? -15.376 -5.722 -9.370 1.00 98.00 89 ARG A CA 1
ATOM 697 C C . ARG A 1 89 ? -14.019 -6.416 -9.538 1.00 98.00 89 ARG A C 1
ATOM 699 O O . ARG A 1 89 ? -13.067 -5.812 -10.026 1.00 98.00 89 ARG A O 1
ATOM 706 N N . ALA A 1 90 ? -13.967 -7.713 -9.235 1.00 98.00 90 ALA A N 1
ATOM 707 C CA . ALA A 1 90 ? -12.804 -8.555 -9.505 1.00 98.00 90 ALA A CA 1
ATOM 708 C C . ALA A 1 90 ? -12.396 -8.538 -10.992 1.00 98.00 90 ALA A C 1
ATOM 710 O O . ALA A 1 90 ? -13.235 -8.570 -11.898 1.00 98.00 90 ALA A O 1
ATOM 711 N N . MET A 1 91 ? -11.086 -8.534 -11.237 1.00 96.75 91 MET A N 1
ATOM 712 C CA . MET A 1 91 ? -10.472 -8.482 -12.560 1.00 96.75 91 MET A CA 1
ATOM 713 C C . MET A 1 91 ? -9.405 -9.566 -12.735 1.00 96.75 91 MET A C 1
ATOM 715 O O . MET A 1 91 ? -8.824 -10.082 -11.778 1.00 96.75 91 MET A O 1
ATOM 719 N N . GLY A 1 92 ? -9.075 -9.850 -13.997 1.00 95.44 92 GLY A N 1
ATOM 720 C CA . GLY A 1 92 ? -7.923 -10.676 -14.341 1.00 95.44 92 GLY A CA 1
ATOM 721 C C . GLY A 1 92 ? -6.614 -10.116 -13.769 1.00 95.44 92 GLY A C 1
ATOM 722 O O . GLY A 1 92 ? -6.387 -8.898 -13.714 1.00 95.44 92 GLY A O 1
ATOM 723 N N . GLY A 1 93 ? -5.740 -11.032 -13.349 1.00 96.06 93 GLY A N 1
ATOM 724 C CA . GLY A 1 93 ? -4.398 -10.680 -12.901 1.00 96.06 93 GLY A CA 1
ATOM 725 C C . GLY A 1 93 ? -3.514 -10.216 -14.057 1.00 96.06 93 GLY A C 1
ATOM 726 O O . GLY A 1 93 ? -3.631 -10.696 -15.180 1.00 96.06 93 GLY A O 1
ATOM 727 N N . LEU A 1 94 ? -2.600 -9.309 -13.748 1.00 97.19 94 LEU A N 1
ATOM 728 C CA . LEU A 1 94 ? -1.497 -8.905 -14.602 1.00 97.19 94 LEU A CA 1
ATOM 729 C C . LEU A 1 94 ? -0.463 -10.032 -14.710 1.00 97.19 94 LEU A C 1
ATOM 731 O O . LEU A 1 94 ? -0.280 -10.824 -13.780 1.00 97.19 94 LEU A O 1
ATOM 735 N N . VAL A 1 95 ? 0.246 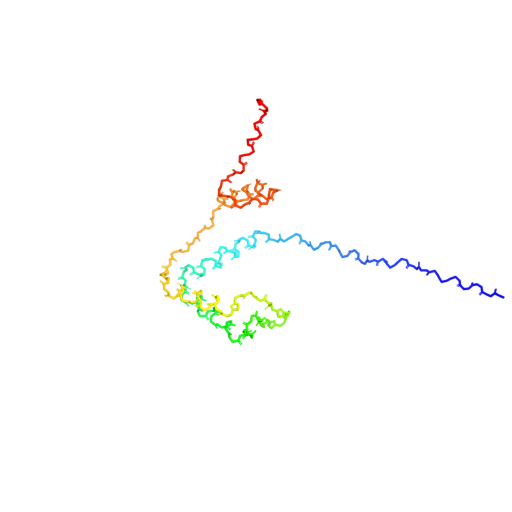-10.068 -15.834 1.00 96.88 95 VAL A N 1
ATOM 736 C CA . VAL A 1 95 ? 1.356 -10.994 -16.083 1.00 96.88 95 VAL A CA 1
ATOM 737 C C . VAL A 1 95 ? 2.652 -10.198 -16.144 1.00 96.88 95 VAL A C 1
ATOM 739 O O . VAL A 1 95 ? 2.679 -9.062 -16.617 1.00 96.88 95 VAL A O 1
ATOM 742 N N . TRP A 1 96 ? 3.737 -10.795 -15.655 1.00 96.69 96 TRP A N 1
ATOM 743 C CA . TRP A 1 96 ? 5.054 -10.179 -15.729 1.00 96.69 96 TRP A CA 1
ATOM 744 C C . TRP A 1 96 ? 5.486 -9.968 -17.184 1.00 96.69 96 TRP A C 1
ATOM 746 O O . TRP A 1 96 ? 5.447 -10.897 -17.990 1.00 96.69 96 TRP A O 1
ATOM 756 N N . SER A 1 97 ? 5.972 -8.768 -17.500 1.00 96.44 97 SER A N 1
ATOM 757 C CA . SER A 1 97 ? 6.560 -8.447 -18.800 1.00 96.44 97 SER A CA 1
ATOM 758 C C . SER A 1 97 ? 7.991 -7.971 -18.624 1.00 96.44 97 SER A C 1
ATOM 760 O O . SER A 1 97 ? 8.247 -6.949 -17.987 1.00 96.44 97 SER A O 1
ATOM 762 N N . LYS A 1 98 ? 8.930 -8.694 -19.242 1.00 94.38 98 LYS A N 1
ATOM 763 C CA . LYS A 1 98 ? 10.351 -8.321 -19.243 1.00 94.38 98 LYS A CA 1
ATOM 764 C C . LYS A 1 98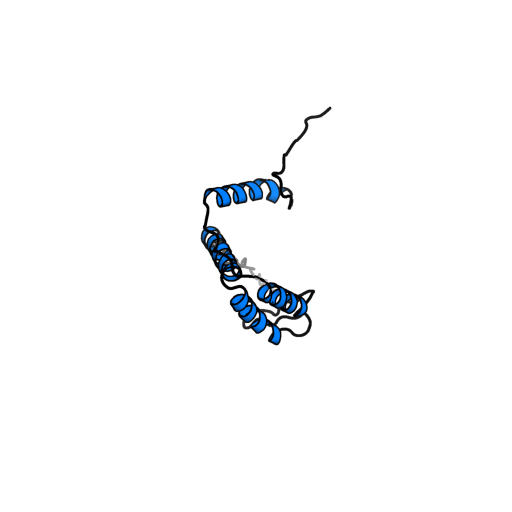 ? 10.575 -6.952 -19.893 1.00 94.38 98 LYS A C 1
ATOM 766 O O . LYS A 1 98 ? 11.367 -6.171 -19.380 1.00 94.38 98 LYS A O 1
ATOM 771 N N . GLY A 1 99 ? 9.854 -6.657 -20.979 1.00 95.81 99 GLY A N 1
ATOM 772 C CA . GLY A 1 99 ? 9.957 -5.377 -21.685 1.00 95.81 99 GLY A CA 1
ATOM 773 C C . GLY A 1 99 ? 9.475 -4.202 -20.835 1.00 95.81 99 GLY A C 1
ATOM 774 O O . GLY A 1 99 ? 10.193 -3.218 -20.698 1.00 95.81 99 GLY A O 1
ATOM 775 N N . MET A 1 100 ? 8.310 -4.330 -20.186 1.00 94.06 100 MET A N 1
ATOM 776 C CA . MET A 1 100 ? 7.792 -3.268 -19.309 1.00 94.06 100 MET A CA 1
ATOM 777 C C . MET A 1 100 ? 8.681 -3.054 -18.080 1.00 94.06 100 MET A C 1
ATOM 779 O O . MET A 1 100 ? 8.928 -1.915 -17.698 1.00 94.06 100 MET A O 1
ATOM 783 N N . ALA A 1 101 ? 9.211 -4.131 -17.491 1.00 93.50 101 ALA A N 1
ATOM 784 C CA . ALA A 1 101 ? 10.138 -4.026 -16.368 1.00 93.50 101 ALA A CA 1
ATOM 785 C C . ALA A 1 101 ? 11.449 -3.320 -16.759 1.00 93.50 101 ALA A C 1
ATOM 787 O O . ALA A 1 101 ? 11.959 -2.504 -15.993 1.00 93.50 101 ALA A O 1
ATOM 788 N N . ALA A 1 102 ? 11.980 -3.601 -17.955 1.00 93.12 102 ALA A N 1
ATOM 789 C CA . ALA A 1 102 ? 13.158 -2.910 -18.474 1.00 93.12 102 ALA A CA 1
ATOM 790 C C . ALA A 1 102 ? 12.881 -1.415 -18.700 1.00 93.12 102 ALA A C 1
ATOM 792 O O . ALA A 1 102 ? 13.638 -0.590 -18.198 1.00 93.12 102 ALA A O 1
ATOM 793 N N . GLY A 1 103 ? 11.765 -1.074 -19.353 1.00 93.50 103 GLY A N 1
ATOM 794 C CA . GLY A 1 103 ? 11.377 0.320 -19.586 1.00 93.50 103 GLY A CA 1
ATOM 795 C C . GLY A 1 103 ? 11.153 1.106 -18.291 1.00 93.50 103 GLY A C 1
ATOM 796 O O . GLY A 1 103 ? 11.637 2.223 -18.165 1.00 93.50 103 GLY A O 1
ATOM 797 N N . ALA A 1 104 ? 10.504 0.509 -17.287 1.00 91.00 104 ALA A N 1
ATOM 798 C CA . ALA A 1 104 ? 10.325 1.142 -15.979 1.00 91.00 104 ALA A CA 1
ATOM 799 C C . ALA A 1 104 ? 11.663 1.400 -15.266 1.00 91.00 104 ALA A C 1
ATOM 801 O O . ALA A 1 104 ? 11.847 2.445 -14.647 1.00 91.00 104 ALA A O 1
ATOM 802 N N . ARG A 1 105 ? 12.620 0.468 -15.369 1.00 90.56 105 ARG A N 1
ATOM 803 C CA . ARG A 1 105 ? 13.969 0.657 -14.818 1.00 90.56 105 ARG A CA 1
ATOM 804 C C . ARG A 1 105 ? 14.699 1.800 -15.514 1.00 90.56 105 ARG A C 1
ATOM 806 O O . ARG A 1 105 ? 15.373 2.574 -14.842 1.00 90.56 105 ARG A O 1
ATOM 813 N N . ASP A 1 106 ? 14.587 1.888 -16.833 1.00 91.69 106 ASP A N 1
ATOM 814 C CA . ASP A 1 106 ? 15.225 2.959 -17.594 1.00 91.69 106 ASP A CA 1
ATOM 815 C C . ASP A 1 106 ? 14.568 4.315 -17.269 1.00 91.69 106 ASP A C 1
ATOM 817 O O . ASP A 1 106 ? 15.276 5.270 -16.974 1.00 91.69 106 ASP A O 1
ATOM 821 N N . HIS A 1 107 ? 13.242 4.366 -17.103 1.00 87.69 107 HIS A N 1
ATOM 822 C CA . HIS A 1 107 ? 12.541 5.567 -16.624 1.00 87.69 107 HIS A CA 1
ATOM 823 C C . HIS A 1 107 ? 13.010 6.031 -15.237 1.00 87.69 107 HIS A C 1
ATOM 825 O O . HIS A 1 107 ? 13.225 7.219 -15.012 1.00 87.69 107 HIS A O 1
ATOM 831 N N . VAL A 1 108 ? 13.228 5.101 -14.299 1.00 89.88 108 VAL A N 1
ATOM 832 C CA . VAL A 1 108 ? 13.779 5.426 -12.969 1.00 89.88 108 VAL A CA 1
ATOM 833 C C . VAL A 1 108 ? 15.218 5.938 -13.060 1.00 89.88 108 VAL A C 1
ATOM 835 O O . VAL A 1 108 ? 15.600 6.798 -12.270 1.00 89.88 108 VAL A O 1
ATOM 838 N N . ARG A 1 109 ? 16.027 5.445 -14.005 1.00 89.62 109 ARG A N 1
ATOM 839 C CA . ARG A 1 109 ? 17.388 5.967 -14.226 1.00 89.62 109 ARG A CA 1
ATOM 840 C C . ARG A 1 109 ? 17.364 7.405 -14.732 1.00 89.62 109 ARG A C 1
ATOM 842 O O . ARG A 1 109 ? 18.222 8.182 -14.325 1.00 89.62 109 ARG A O 1
ATOM 849 N N . ASP A 1 110 ? 16.373 7.750 -15.545 1.00 87.31 110 ASP A N 1
ATOM 850 C CA . ASP A 1 110 ? 16.227 9.092 -16.105 1.00 87.31 110 ASP A CA 1
ATOM 851 C C . ASP A 1 110 ? 15.647 10.086 -15.082 1.00 87.31 110 ASP A C 1
ATOM 853 O O . ASP A 1 110 ? 16.137 11.208 -14.961 1.00 87.31 110 ASP A O 1
ATOM 857 N N . GLN A 1 111 ? 14.628 9.681 -14.316 1.00 86.94 111 GLN A N 1
ATOM 858 C CA . GLN A 1 111 ? 13.909 10.556 -13.374 1.00 86.94 111 GLN A CA 1
ATOM 859 C C . GLN A 1 111 ? 14.475 10.546 -11.946 1.00 86.94 111 GLN A C 1
ATOM 861 O O . GLN A 1 111 ? 14.336 11.515 -11.201 1.00 86.94 111 GLN A O 1
ATOM 866 N N . GLY A 1 112 ? 15.139 9.464 -11.540 1.00 86.88 112 GLY A N 1
ATOM 867 C CA . GLY A 1 112 ? 15.697 9.313 -10.196 1.00 86.88 112 GLY A CA 1
ATOM 868 C C . GLY A 1 112 ? 16.667 10.437 -9.806 1.00 86.88 112 GLY A C 1
ATOM 869 O O . GLY A 1 112 ? 16.497 11.013 -8.731 1.00 86.88 112 GLY A O 1
ATOM 870 N N . PRO A 1 113 ? 17.644 10.810 -10.659 1.00 91.75 113 PRO A N 1
ATOM 871 C CA . PRO A 1 113 ? 18.594 11.880 -10.353 1.00 91.75 113 PRO A CA 1
ATOM 872 C C . PRO A 1 113 ? 17.963 13.270 -10.222 1.00 91.75 113 PRO A C 1
ATOM 874 O O . PRO A 1 113 ? 18.518 14.125 -9.536 1.00 91.75 113 PRO A O 1
ATOM 877 N N . THR A 1 114 ? 16.828 13.515 -10.881 1.00 87.25 114 THR A N 1
ATOM 878 C CA . THR A 1 114 ? 16.135 14.812 -10.844 1.00 87.25 114 THR A CA 1
ATOM 879 C C . THR A 1 114 ? 15.130 14.903 -9.696 1.00 87.25 114 THR A C 1
ATOM 881 O O . THR A 1 114 ? 14.638 15.991 -9.404 1.00 87.25 114 THR A O 1
ATOM 884 N N . GLY A 1 115 ? 14.807 13.775 -9.052 1.00 84.56 115 GLY A N 1
ATOM 885 C CA . GLY A 1 115 ? 13.684 13.678 -8.119 1.00 84.56 115 GLY A CA 1
ATOM 886 C C . GLY A 1 115 ? 12.322 13.852 -8.801 1.00 84.56 115 GLY A C 1
ATOM 887 O O . GLY A 1 115 ? 11.332 14.129 -8.124 1.00 84.56 115 GLY A O 1
ATOM 888 N N . GLY A 1 116 ? 12.267 13.730 -10.132 1.00 78.88 116 GLY A N 1
ATOM 889 C CA . GLY A 1 116 ? 11.055 13.912 -10.917 1.00 78.88 116 GLY A CA 1
ATOM 890 C C . GLY A 1 116 ? 10.069 12.755 -10.747 1.00 78.88 116 GLY A C 1
ATOM 891 O O . GLY A 1 116 ? 10.453 11.595 -10.614 1.00 78.88 116 GLY A O 1
ATOM 892 N N . MET A 1 117 ? 8.774 13.074 -10.773 1.00 79.56 117 MET A N 1
ATOM 893 C CA . MET A 1 117 ? 7.673 12.096 -10.768 1.00 79.56 117 MET A CA 1
ATOM 894 C C . MET A 1 117 ? 6.799 12.222 -12.025 1.00 79.56 117 MET A C 1
ATOM 896 O O . MET A 1 117 ? 5.622 11.868 -12.008 1.00 79.56 117 MET A O 1
ATOM 900 N N . ASP A 1 118 ? 7.362 12.773 -13.102 1.00 79.31 118 ASP A N 1
ATOM 901 C CA . ASP A 1 118 ? 6.635 12.999 -14.349 1.00 79.31 118 ASP A CA 1
ATOM 902 C C . ASP A 1 118 ? 6.406 11.686 -15.125 1.00 79.31 118 ASP A C 1
ATOM 904 O O . ASP A 1 118 ? 7.124 10.690 -14.975 1.00 79.31 118 ASP A O 1
ATOM 908 N N . ILE A 1 119 ? 5.370 11.693 -15.961 1.00 75.38 119 ILE A N 1
ATOM 909 C CA . ILE A 1 119 ? 4.914 10.563 -16.774 1.00 75.38 119 ILE A CA 1
ATOM 910 C C . ILE A 1 119 ? 5.814 10.387 -18.011 1.00 75.38 119 ILE A C 1
ATOM 912 O O . ILE A 1 119 ? 5.918 9.286 -18.551 1.00 75.38 119 ILE A O 1
ATOM 916 N N . GLY A 1 120 ? 6.484 11.453 -18.462 1.00 67.25 120 GLY A N 1
ATOM 917 C CA . GLY A 1 120 ? 7.416 11.430 -19.591 1.00 67.25 120 GLY A CA 1
ATOM 918 C C . GLY A 1 120 ? 8.860 11.139 -19.184 1.00 67.25 120 GLY A C 1
ATOM 919 O O . GLY A 1 120 ? 9.275 11.438 -18.064 1.00 67.25 120 GLY A O 1
ATOM 920 N N . ALA A 1 121 ? 9.659 10.589 -20.105 1.00 57.03 121 ALA A N 1
ATOM 921 C CA . ALA A 1 121 ? 11.111 10.594 -19.940 1.00 57.03 121 ALA A CA 1
ATOM 922 C C . ALA A 1 121 ? 11.565 12.043 -19.740 1.00 57.03 121 ALA A C 1
ATOM 924 O O . ALA A 1 121 ? 11.038 12.947 -20.396 1.00 57.03 121 ALA A O 1
ATOM 925 N N . ALA A 1 122 ? 12.530 12.272 -18.848 1.00 54.66 122 ALA A N 1
ATOM 926 C CA . ALA A 1 122 ? 13.173 13.565 -18.745 1.00 54.66 122 ALA A CA 1
ATOM 927 C C . ALA A 1 122 ? 13.905 13.760 -20.069 1.00 54.66 122 ALA A C 1
ATOM 929 O O . ALA A 1 122 ? 15.051 13.350 -20.228 1.00 54.66 122 ALA A O 1
ATOM 930 N N . THR A 1 123 ? 13.239 14.349 -21.063 1.00 48.94 123 THR A N 1
ATOM 931 C CA . THR A 1 123 ? 13.934 14.942 -22.188 1.00 48.94 123 THR A CA 1
ATOM 932 C C . THR A 1 123 ? 14.820 16.001 -21.570 1.00 48.94 123 THR A C 1
ATOM 934 O O . THR A 1 123 ? 14.402 17.135 -21.343 1.00 48.94 123 THR A O 1
ATOM 937 N N . ALA A 1 124 ? 16.060 15.613 -21.291 1.00 46.78 124 ALA A N 1
ATOM 938 C CA . ALA A 1 124 ? 17.188 16.496 -21.155 1.00 46.78 124 ALA A CA 1
ATOM 939 C C . ALA A 1 124 ? 17.407 17.151 -22.524 1.00 46.78 124 ALA A C 1
ATOM 941 O O . ALA A 1 124 ? 18.420 16.959 -23.188 1.00 46.78 124 ALA A O 1
ATOM 942 N N . ALA A 1 125 ? 16.444 17.963 -22.959 1.00 45.28 125 ALA A N 1
ATOM 943 C CA . ALA A 1 125 ? 16.684 19.029 -23.898 1.00 45.28 125 ALA A CA 1
ATOM 944 C C . ALA A 1 125 ? 17.440 20.105 -23.117 1.00 45.28 125 ALA A C 1
ATOM 946 O O . ALA A 1 125 ? 16.926 21.176 -22.803 1.00 45.28 125 ALA A O 1
ATOM 947 N N . ARG A 1 126 ? 18.710 19.807 -22.829 1.00 46.78 126 ARG A N 1
ATOM 948 C CA . ARG A 1 126 ? 19.747 20.822 -22.840 1.00 46.78 126 ARG A CA 1
ATOM 949 C C . ARG A 1 126 ? 19.669 21.435 -24.232 1.00 46.78 126 ARG A C 1
ATOM 951 O O . ARG A 1 126 ? 20.271 20.917 -25.164 1.00 46.78 126 ARG A O 1
ATOM 958 N N . ARG A 1 127 ? 18.865 22.484 -24.402 1.00 41.44 127 ARG A N 1
ATOM 959 C CA . ARG A 1 127 ? 19.057 23.390 -25.528 1.00 41.44 127 ARG A CA 1
ATOM 960 C C . ARG A 1 127 ? 20.411 24.057 -25.278 1.00 41.44 127 ARG A C 1
ATOM 962 O O . ARG A 1 127 ? 20.532 24.749 -24.267 1.00 41.44 127 ARG A O 1
ATOM 969 N N . PRO A 1 128 ? 21.458 23.814 -26.088 1.00 51.69 128 PRO A N 1
ATOM 970 C CA . PRO A 1 128 ? 22.569 24.746 -26.107 1.00 51.69 128 PRO A CA 1
ATOM 971 C C . PRO A 1 128 ? 22.036 26.097 -26.607 1.00 51.69 128 PRO A C 1
ATOM 973 O O . PRO A 1 128 ? 21.243 26.133 -27.544 1.00 51.69 128 PRO A O 1
ATOM 976 N N . ASN A 1 129 ? 22.435 27.146 -25.889 1.00 46.47 129 ASN A N 1
ATOM 977 C CA . ASN A 1 129 ? 22.239 28.583 -26.095 1.00 46.47 129 ASN A CA 1
ATOM 978 C C . ASN A 1 129 ? 21.635 29.039 -27.436 1.00 46.47 129 ASN A C 1
ATOM 980 O O . ASN A 1 129 ? 22.131 28.685 -28.506 1.00 46.47 129 ASN A O 1
ATOM 984 N N . GLY A 1 130 ? 20.663 29.949 -27.335 1.00 45.09 130 GLY A N 1
ATOM 985 C CA . GLY A 1 130 ? 20.427 31.018 -28.304 1.00 45.09 130 GLY A CA 1
ATOM 986 C C . GLY A 1 130 ? 20.603 32.348 -27.592 1.00 45.09 130 GLY A C 1
ATOM 987 O O . GLY A 1 130 ? 20.048 32.450 -26.475 1.00 45.09 130 GLY A O 1
#

Nearest PDB structures (foldseek):
  6jyi-assembly1_A  TM=2.503E-01  e=7.972E+00  Bacillus cereus ATCC 14579

Solvent-accessible surface area (backbone atoms only — not comparable to full-atom values): 8130 Å² total; per-residue (Å²): 136,84,84,83,80,80,79,80,72,80,81,75,69,79,78,71,71,75,76,75,79,78,65,58,69,59,50,54,52,47,51,54,50,53,54,27,46,43,34,50,36,17,55,63,46,23,59,57,55,56,70,51,51,86,38,42,59,70,33,35,34,62,39,93,99,52,79,64,43,81,51,91,67,30,54,56,56,54,54,52,52,32,52,55,24,62,74,44,78,63,41,83,63,83,76,93,48,73,68,59,53,50,53,52,52,52,45,46,65,55,23,55,86,73,71,55,87,68,95,62,77,68,76,78,73,74,71,78,86,133

Secondary structure (DSSP, 8-state):
-----------------PPPPP-HHHHHHHHHHHHHHHHH-HHHHHHHHHTTGGGEETTEEP-TTSPPEE-SSTHHHHHHHHHHHHHSPP-PPP---HHHHHHHHHHHHHHGGGT---SS----------

pLDDT: mean 84.65, std 18.76, range [37.53, 98.62]

Sequence (130 aa):
MFAAGLLLAPVERPTAADPPAPDWDRLARGILSETNRVRRDPEGYARLLEQMLPRFDGTLLDRPGRRALRTEEGARAVREAVRALRDTRAMGGLVWSKGMAAGARDHVRDQGPTGGMDIGAATAARRPNG

Radius of gyration: 24.82 Å; Cα contacts (8 Å, |Δi|>4): 83; chains: 1; bounding box: 72×42×70 Å